Protein AF-A0AA38IYL8-F1 (afdb_monomer_lite)

Secondary structure (DSSP, 8-state):
--HHHHHHHHHT--PPSTT-------GGGSPPPPEEEEEESSTT--HHHHHHHHHHH-TTS-GGGEEEEEEEEETTEEEEEEEE-TTHHHHT-

Sequence (93 aa):
MSLEWLTQTVGSLTPFWEGAQPNVVPLAKLPRLVRATLWIPRPTVDVEVVLRRLEGQNQWVRVKKWVLFHHESASPGKLFVFGLGIDDAKIMR

Organism: NCBI:txid2755281

InterPro domains:
  IPR031961 Domain of unknown function DUF4780 [PF16012] (2-84)

Radius of gyration: 18.86 Å; chains: 1; bounding box: 43×33×44 Å

Foldseek 3Di:
DDLVVVQVVQQPDDDDDPPDGDGDDPPVPPPDWDKDKDKDQDQDDDPVNVLVVCCVVCVVDPSVQKDWLDKDRDPRTIMTIITGDPVVSVVVD

pLDDT: mean 77.33, std 10.94, range [42.19, 90.81]

Structure (mmCIF, N/CA/C/O backbone):
data_AF-A0AA38IYL8-F1
#
_entry.id   AF-A0AA38IYL8-F1
#
loop_
_atom_site.group_PDB
_atom_site.id
_atom_site.type_symbol
_atom_site.label_atom_id
_atom_site.label_alt_id
_atom_site.label_comp_id
_atom_site.label_asym_id
_atom_site.label_entity_id
_atom_site.label_seq_id
_atom_site.pdbx_PDB_ins_code
_atom_site.Cartn_x
_atom_site.Cartn_y
_atom_site.Cartn_z
_atom_site.occupancy
_atom_site.B_iso_or_equiv
_atom_site.auth_seq_id
_atom_site.auth_comp_id
_atom_site.auth_asym_id
_atom_site.auth_atom_id
_atom_site.pdbx_PDB_model_num
ATOM 1 N N . MET A 1 1 ? -11.592 16.245 13.745 1.00 58.16 1 MET A N 1
ATOM 2 C CA . MET A 1 1 ? -11.959 15.016 14.487 1.00 58.16 1 MET A CA 1
ATOM 3 C C . MET A 1 1 ? -10.874 14.748 15.520 1.00 58.16 1 MET A C 1
ATOM 5 O O . MET A 1 1 ? -9.719 14.686 15.121 1.00 58.16 1 MET A O 1
ATOM 9 N N . SER A 1 2 ? -1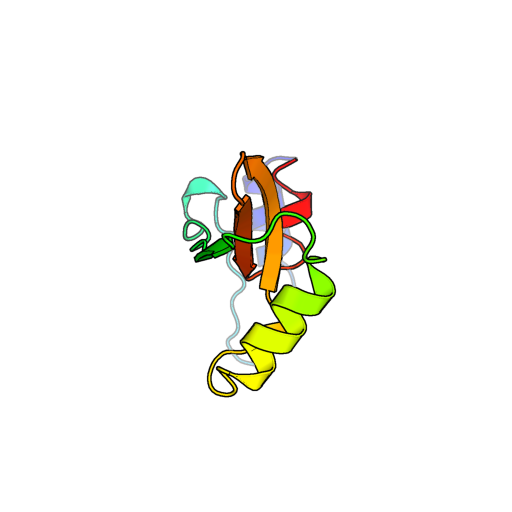1.194 14.676 16.817 1.00 80.38 2 SER A N 1
ATOM 10 C CA . SER A 1 2 ? -10.202 14.419 17.877 1.00 80.38 2 SER A CA 1
ATOM 11 C C . SER A 1 2 ? -10.038 12.914 18.141 1.00 80.38 2 SER A C 1
ATOM 13 O O . SER A 1 2 ? -10.971 12.135 17.946 1.00 80.38 2 SER A O 1
ATOM 15 N N . LEU A 1 3 ? -8.849 12.501 18.595 1.00 75.75 3 LEU A N 1
ATOM 16 C CA . LEU A 1 3 ? -8.554 11.119 19.008 1.00 75.75 3 LEU A CA 1
ATOM 17 C C . LEU A 1 3 ? -9.503 10.636 20.118 1.00 75.75 3 LEU A C 1
ATOM 19 O O . LEU A 1 3 ? -9.881 9.468 20.158 1.00 75.75 3 LEU A O 1
ATOM 23 N N . GLU A 1 4 ? -9.903 11.555 20.991 1.00 82.12 4 GLU A N 1
ATOM 24 C CA . GLU A 1 4 ? -10.809 11.310 22.108 1.00 82.12 4 GLU A CA 1
ATOM 25 C C . GLU A 1 4 ? -12.206 10.905 21.632 1.00 82.12 4 GLU A C 1
ATOM 27 O O . GLU A 1 4 ? -12.708 9.856 22.034 1.00 82.12 4 GLU A O 1
ATOM 32 N N . TRP A 1 5 ? -12.781 11.657 20.688 1.00 86.88 5 TRP A N 1
ATOM 33 C CA . TRP A 1 5 ? -14.069 11.316 20.084 1.00 86.88 5 TRP A CA 1
ATOM 34 C C . TRP A 1 5 ? -14.035 9.9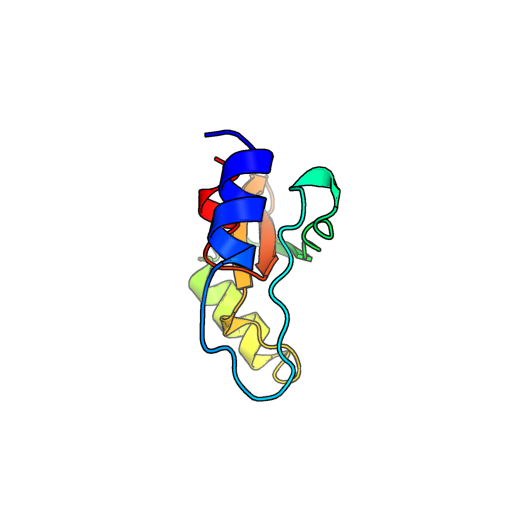39 19.403 1.00 86.88 5 TRP A C 1
ATOM 36 O O . TRP A 1 5 ? -14.958 9.140 19.567 1.00 86.88 5 TRP A O 1
ATOM 46 N N . LEU A 1 6 ? -12.954 9.627 18.677 1.00 83.50 6 LEU A N 1
ATOM 47 C CA . LEU A 1 6 ? -12.804 8.337 17.998 1.00 83.50 6 LEU A CA 1
ATOM 48 C C . LEU A 1 6 ? -12.683 7.181 19.000 1.00 83.50 6 LEU A C 1
ATOM 50 O O . LEU A 1 6 ? -13.291 6.135 18.806 1.00 83.50 6 LEU A O 1
ATOM 54 N N . THR A 1 7 ? -11.934 7.383 20.084 1.00 84.75 7 THR A N 1
ATOM 55 C CA . THR A 1 7 ? -11.765 6.389 21.155 1.00 84.75 7 THR A CA 1
ATOM 56 C C . THR A 1 7 ? -13.094 6.077 21.832 1.00 84.75 7 THR A C 1
ATOM 58 O O . THR A 1 7 ? -13.434 4.909 22.002 1.00 84.75 7 THR A O 1
ATOM 61 N N . GLN A 1 8 ? -13.878 7.109 22.148 1.00 84.81 8 GLN A N 1
ATOM 62 C CA . GLN A 1 8 ? -15.208 6.949 22.735 1.00 84.81 8 GLN A CA 1
ATOM 63 C C . GLN A 1 8 ? -16.175 6.246 21.776 1.00 84.81 8 GLN A C 1
ATOM 65 O O . GLN A 1 8 ? -16.879 5.327 22.182 1.00 84.81 8 GLN A O 1
ATOM 70 N N . THR A 1 9 ? -16.175 6.642 20.501 1.00 86.75 9 THR A N 1
ATOM 71 C CA . THR A 1 9 ? -17.068 6.073 19.481 1.00 86.75 9 THR A CA 1
ATOM 72 C C . THR A 1 9 ? -16.753 4.606 19.205 1.00 86.75 9 THR A C 1
ATOM 74 O O . THR A 1 9 ? -17.656 3.791 19.086 1.00 86.75 9 THR A O 1
ATOM 77 N N . VAL A 1 10 ? -15.473 4.245 19.108 1.00 83.75 10 VAL A N 1
ATOM 78 C CA . VAL A 1 10 ? -15.059 2.858 18.861 1.00 83.75 10 VAL A CA 1
ATOM 79 C C . VAL A 1 10 ? -15.304 1.983 20.091 1.00 83.75 10 VAL A C 1
ATOM 81 O O . VAL A 1 10 ? -15.757 0.851 19.946 1.00 83.75 10 VAL A O 1
ATOM 84 N N . GLY A 1 11 ? -15.058 2.507 21.294 1.00 79.50 11 GLY A N 1
ATOM 85 C CA . GLY A 1 11 ? -15.321 1.796 22.546 1.00 79.50 11 GLY A CA 1
ATOM 86 C C . GLY A 1 11 ? -16.808 1.566 22.840 1.00 79.50 11 GLY A C 1
ATOM 87 O O . GLY A 1 11 ? -17.129 0.664 23.607 1.00 79.50 11 GLY A O 1
ATOM 88 N N . SER A 1 12 ? -17.716 2.341 22.235 1.00 82.81 12 SER A N 1
ATOM 89 C CA . SER A 1 12 ? -19.168 2.189 22.419 1.00 82.81 12 SER A CA 1
ATOM 90 C C . SER A 1 12 ? -19.837 1.233 21.425 1.00 82.81 12 SER A C 1
ATOM 92 O O . SER A 1 12 ? -21.031 0.950 21.551 1.00 82.81 12 SER A O 1
ATOM 94 N N . LEU A 1 13 ? -19.096 0.717 20.441 1.00 82.50 13 LEU A N 1
ATOM 95 C CA . LEU A 1 13 ? -19.620 -0.246 19.477 1.00 82.50 13 LEU A CA 1
ATOM 96 C C . LEU A 1 13 ? -20.005 -1.553 20.193 1.00 82.50 13 LEU A C 1
ATOM 98 O O . LEU A 1 13 ? -19.263 -2.090 21.009 1.00 82.50 13 LEU A O 1
ATOM 102 N N . THR A 1 14 ? -21.188 -2.078 19.894 1.00 72.81 14 THR A N 1
ATOM 103 C CA . THR A 1 14 ? -21.681 -3.359 20.415 1.00 72.81 14 THR A CA 1
ATOM 104 C C . THR A 1 14 ? -22.530 -4.059 19.345 1.00 72.81 14 THR A C 1
ATOM 106 O O . THR A 1 14 ? -23.197 -3.368 18.573 1.00 72.81 14 THR A O 1
ATOM 109 N N . PRO A 1 15 ? -22.537 -5.407 19.269 1.00 65.31 15 PRO A N 1
ATOM 110 C CA . PRO A 1 15 ? -21.718 -6.356 20.019 1.00 65.31 15 PRO A CA 1
ATOM 111 C C . PRO A 1 15 ? -20.465 -6.786 19.241 1.00 65.31 15 PRO A C 1
ATOM 113 O O . PRO A 1 15 ? -20.520 -7.146 18.064 1.00 65.31 15 PRO A O 1
ATOM 116 N N . PHE A 1 16 ? -19.333 -6.801 19.936 1.00 67.75 16 PHE A N 1
ATOM 117 C CA . PHE A 1 16 ? -18.125 -7.467 19.466 1.00 67.75 16 PHE A CA 1
ATOM 118 C C . PHE A 1 16 ? -18.220 -8.975 19.726 1.00 67.75 16 PHE A C 1
ATOM 120 O O . PHE A 1 16 ? -18.817 -9.396 20.716 1.00 67.75 16 PHE A O 1
ATOM 127 N N . TRP A 1 17 ? -17.652 -9.789 18.829 1.00 74.94 17 TRP A N 1
ATOM 128 C CA . TRP A 1 17 ? -17.554 -11.244 19.013 1.00 74.94 17 TRP A CA 1
ATOM 129 C C . TRP A 1 17 ? -16.881 -11.581 20.353 1.00 74.94 17 TRP A C 1
ATOM 131 O O . TRP A 1 17 ? -16.083 -10.786 20.841 1.00 74.94 17 TRP A O 1
ATOM 141 N N . GLU A 1 18 ? -17.228 -12.722 20.958 1.00 77.19 18 GLU A N 1
ATOM 142 C CA . GLU A 1 18 ? -16.941 -13.057 22.365 1.00 77.19 18 GLU A CA 1
ATOM 143 C C . GLU A 1 18 ? -15.529 -12.649 22.831 1.00 77.19 18 GLU A C 1
ATOM 145 O O . GLU A 1 18 ? -14.522 -13.251 22.460 1.00 77.19 18 GLU A O 1
ATOM 150 N N . GLY A 1 19 ? -15.468 -11.592 23.654 1.00 69.12 19 GLY A N 1
ATOM 151 C CA . GLY A 1 19 ? -14.236 -11.085 24.267 1.00 69.12 19 GLY A CA 1
ATOM 152 C C . GLY A 1 19 ? -13.432 -10.067 23.446 1.00 69.12 19 GLY A C 1
ATOM 153 O O . GLY A 1 19 ? -12.403 -9.595 23.928 1.00 69.12 19 GLY A O 1
ATOM 154 N N . ALA A 1 20 ? -13.865 -9.688 22.242 1.00 74.38 20 ALA A N 1
ATOM 155 C CA . ALA A 1 20 ? -13.158 -8.696 21.439 1.00 74.38 20 ALA A CA 1
ATOM 156 C C . ALA A 1 20 ? -13.356 -7.273 21.994 1.00 74.38 20 ALA A C 1
ATOM 158 O O . ALA A 1 20 ? -14.474 -6.794 22.174 1.00 74.38 20 ALA A O 1
ATOM 159 N N . GLN A 1 21 ? -12.237 -6.591 22.243 1.00 75.44 21 GLN A N 1
ATOM 160 C CA . GLN A 1 21 ? -12.188 -5.199 22.686 1.00 75.44 21 GLN A CA 1
ATOM 161 C C . GLN A 1 21 ? -11.468 -4.373 21.617 1.00 75.44 21 GLN A C 1
ATOM 163 O O . GLN A 1 21 ? -10.266 -4.572 21.401 1.00 75.44 21 GLN A O 1
ATOM 168 N N . PRO A 1 22 ? -12.162 -3.474 20.904 1.00 74.88 22 PRO A N 1
ATOM 169 C CA . PRO A 1 22 ? -11.505 -2.629 19.926 1.00 74.88 22 PRO A CA 1
ATOM 170 C C . PRO A 1 22 ? -10.616 -1.613 20.651 1.00 74.88 22 PRO A C 1
ATOM 172 O O . PRO A 1 22 ? -10.989 -1.048 21.675 1.00 74.88 22 PRO A O 1
ATOM 175 N N . ASN A 1 23 ? -9.441 -1.342 20.094 1.00 76.75 23 ASN A N 1
ATOM 176 C CA . ASN A 1 23 ? -8.546 -0.318 20.614 1.00 76.75 23 ASN A CA 1
ATOM 177 C C . ASN A 1 23 ? -8.217 0.676 19.512 1.00 76.75 23 ASN A C 1
ATOM 179 O O . ASN A 1 23 ? -7.848 0.295 18.400 1.00 76.75 23 ASN A O 1
ATOM 183 N N . VAL A 1 24 ? -8.319 1.962 19.837 1.00 82.69 24 VAL A N 1
ATOM 184 C CA . VAL A 1 24 ? -7.851 3.031 18.959 1.00 82.69 24 VAL A CA 1
ATOM 185 C C . VAL A 1 24 ? -6.367 3.242 19.216 1.00 82.69 24 VAL A C 1
ATOM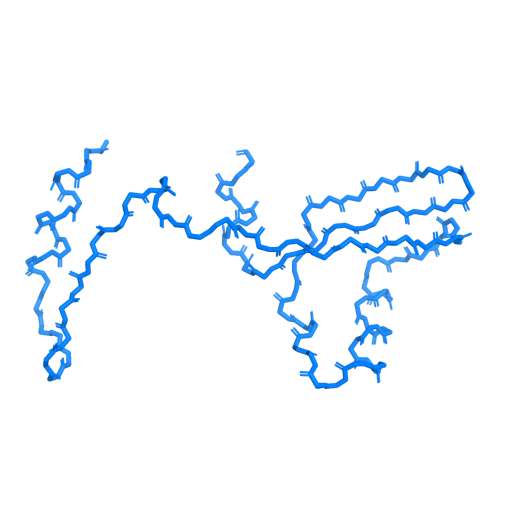 187 O O . VAL A 1 24 ? -5.941 3.512 20.339 1.00 82.69 24 VAL A O 1
ATOM 190 N N . VAL A 1 25 ? -5.566 3.113 18.162 1.00 79.25 25 VAL A N 1
ATOM 191 C CA . VAL A 1 25 ? -4.113 3.268 18.235 1.00 79.25 25 VAL A CA 1
ATOM 192 C C . VAL A 1 25 ? -3.721 4.583 17.554 1.00 79.25 25 VAL A C 1
ATOM 194 O O . VAL A 1 25 ? -4.091 4.800 16.400 1.00 79.25 25 VAL A O 1
ATOM 197 N N . PRO A 1 26 ? -2.972 5.477 18.228 1.00 74.31 26 PRO A N 1
ATOM 198 C CA . PRO A 1 26 ? -2.413 6.664 17.590 1.00 74.31 26 PRO A CA 1
ATOM 199 C C . PRO A 1 26 ? -1.501 6.286 16.421 1.00 74.31 26 PRO A C 1
ATOM 201 O O . PRO A 1 26 ? -0.719 5.344 16.539 1.00 74.31 26 PRO A O 1
ATOM 204 N N . LEU A 1 27 ? -1.507 7.081 15.348 1.00 72.44 27 LEU A N 1
ATOM 205 C CA . LEU A 1 27 ? -0.650 6.871 14.170 1.00 72.44 27 LEU A CA 1
ATOM 206 C C . LEU A 1 27 ? 0.833 6.684 14.540 1.00 72.44 27 LEU A C 1
ATOM 208 O O . LEU A 1 27 ? 1.502 5.816 13.994 1.00 72.44 27 LEU A O 1
ATOM 212 N N . ALA A 1 28 ? 1.333 7.438 15.525 1.00 74.25 28 ALA A N 1
ATOM 213 C CA . ALA A 1 28 ? 2.714 7.338 16.007 1.00 74.25 28 ALA A CA 1
ATOM 214 C C . ALA A 1 28 ? 3.063 5.988 16.669 1.00 74.25 28 ALA A C 1
ATOM 216 O O . ALA A 1 28 ? 4.241 5.661 16.796 1.00 74.25 28 ALA A O 1
ATOM 217 N N . LYS A 1 29 ? 2.057 5.224 17.112 1.00 75.88 29 LYS A N 1
ATOM 218 C CA . LYS A 1 29 ? 2.212 3.882 17.689 1.00 75.88 29 LYS A CA 1
ATOM 219 C C . LYS A 1 29 ? 1.989 2.770 16.664 1.00 75.88 29 LYS A C 1
ATOM 221 O O . LYS A 1 29 ? 2.203 1.607 17.001 1.00 75.88 29 LYS A O 1
ATOM 226 N N . LEU A 1 30 ? 1.563 3.096 15.441 1.00 74.62 30 LEU A N 1
ATOM 227 C CA . LEU A 1 30 ? 1.494 2.100 14.381 1.00 74.62 30 LEU A CA 1
ATOM 228 C C . LEU A 1 30 ? 2.918 1.669 14.002 1.00 74.62 30 LEU A C 1
ATOM 230 O O . LEU A 1 30 ? 3.816 2.515 13.912 1.00 74.62 30 LEU A O 1
ATOM 234 N N . PRO A 1 31 ? 3.155 0.362 13.794 1.00 69.38 31 PRO A N 1
ATOM 235 C CA . PRO A 1 31 ? 4.444 -0.104 13.314 1.00 69.38 31 PRO A CA 1
ATOM 236 C C . PRO A 1 31 ? 4.761 0.592 11.991 1.00 69.38 31 PRO A C 1
ATOM 238 O O . PRO A 1 31 ? 3.909 0.703 11.107 1.00 69.38 31 PRO A O 1
ATOM 241 N N . ARG A 1 32 ? 5.997 1.081 11.851 1.00 68.31 32 ARG A N 1
ATOM 242 C CA . ARG A 1 32 ? 6.442 1.664 10.584 1.00 68.31 32 ARG A CA 1
ATOM 243 C C . ARG A 1 32 ? 6.334 0.597 9.504 1.00 68.31 32 ARG A C 1
ATOM 245 O O . ARG A 1 32 ? 6.795 -0.527 9.701 1.00 68.31 32 ARG A O 1
ATOM 252 N N . LEU A 1 33 ? 5.753 0.965 8.368 1.00 69.00 33 LEU A N 1
ATOM 253 C CA . LEU A 1 33 ? 5.650 0.067 7.226 1.00 69.00 33 LEU A CA 1
ATOM 254 C C . LEU A 1 33 ? 7.044 -0.406 6.828 1.00 69.00 33 LEU A C 1
ATOM 256 O O . LEU A 1 33 ? 7.907 0.397 6.462 1.00 69.00 33 LEU A O 1
ATOM 260 N N . VAL A 1 34 ? 7.252 -1.717 6.903 1.00 71.94 34 VAL A N 1
ATOM 261 C CA . VAL A 1 34 ? 8.466 -2.345 6.395 1.00 71.94 34 VAL A CA 1
ATOM 262 C C . VAL A 1 34 ? 8.400 -2.286 4.875 1.00 71.94 34 VAL A C 1
ATOM 264 O O . VAL A 1 34 ? 7.451 -2.779 4.262 1.00 71.94 34 VAL A O 1
ATOM 267 N N . ARG A 1 35 ? 9.398 -1.638 4.275 1.00 79.88 35 ARG A N 1
ATOM 268 C CA . ARG A 1 35 ? 9.502 -1.474 2.826 1.00 79.88 35 ARG A CA 1
ATOM 269 C C . ARG A 1 35 ? 10.527 -2.450 2.269 1.00 79.88 35 ARG A C 1
ATOM 271 O O . ARG A 1 35 ? 11.592 -2.634 2.853 1.00 79.88 35 ARG A O 1
ATOM 278 N N . ALA A 1 36 ? 10.202 -3.044 1.130 1.00 82.31 36 ALA A N 1
ATOM 279 C CA . ALA A 1 36 ? 11.124 -3.824 0.325 1.00 82.31 36 ALA A CA 1
ATOM 280 C C . ALA A 1 36 ? 11.625 -2.958 -0.832 1.00 82.31 36 ALA A C 1
ATOM 282 O O . ALA A 1 36 ? 10.830 -2.421 -1.605 1.00 82.31 36 ALA A O 1
ATOM 283 N N . THR A 1 37 ? 12.943 -2.838 -0.954 1.00 84.94 37 THR A N 1
ATOM 284 C CA . THR A 1 37 ? 13.584 -2.076 -2.026 1.00 84.94 37 THR A CA 1
ATOM 285 C C . THR A 1 37 ? 14.175 -3.039 -3.044 1.00 84.94 37 THR A C 1
ATOM 287 O O . THR A 1 37 ? 14.923 -3.944 -2.680 1.00 84.94 37 THR A O 1
ATOM 290 N N . LEU A 1 38 ? 13.854 -2.837 -4.320 1.00 86.31 38 LEU A N 1
ATOM 291 C CA . LEU A 1 38 ? 14.353 -3.644 -5.425 1.00 86.31 38 LEU A CA 1
ATOM 292 C C . LEU A 1 38 ? 15.003 -2.754 -6.482 1.00 86.31 38 LEU A C 1
ATOM 294 O O . LEU A 1 38 ? 14.372 -1.840 -7.010 1.00 86.31 38 LEU A O 1
ATOM 298 N N . TRP A 1 39 ? 16.246 -3.072 -6.834 1.00 86.31 39 TRP A N 1
ATOM 299 C CA . TRP A 1 39 ? 16.943 -2.467 -7.963 1.00 86.31 39 TRP A CA 1
ATOM 300 C C . TRP A 1 39 ? 16.900 -3.390 -9.179 1.00 86.31 39 TRP A C 1
ATOM 302 O O . TRP A 1 39 ? 17.265 -4.563 -9.091 1.00 86.31 39 TRP A O 1
ATOM 312 N N . ILE A 1 40 ? 16.484 -2.856 -10.327 1.00 84.69 40 ILE A N 1
ATOM 313 C CA . ILE A 1 40 ? 16.455 -3.583 -11.596 1.00 84.69 40 ILE A CA 1
ATOM 314 C C . ILE A 1 40 ? 17.389 -2.883 -12.583 1.00 84.69 40 ILE A C 1
ATOM 316 O O . ILE A 1 40 ? 17.084 -1.779 -13.022 1.00 84.69 40 ILE A O 1
ATOM 320 N N . PRO A 1 41 ? 18.490 -3.521 -13.013 1.00 80.50 41 PRO A N 1
ATOM 321 C CA . PRO A 1 41 ? 19.494 -2.905 -13.884 1.00 80.50 41 PRO A CA 1
ATOM 322 C C . PRO A 1 41 ? 19.048 -2.770 -15.351 1.00 80.50 41 PRO A C 1
ATOM 324 O O . PRO A 1 41 ? 19.871 -2.504 -16.216 1.00 80.50 41 PRO A O 1
ATOM 327 N N . ARG A 1 42 ? 17.768 -3.017 -15.666 1.00 75.12 42 ARG A N 1
ATOM 328 C CA . ARG A 1 42 ? 17.219 -2.890 -17.021 1.00 75.12 42 ARG A CA 1
ATOM 329 C C . ARG A 1 42 ? 16.198 -1.750 -17.068 1.00 75.12 42 ARG A C 1
ATOM 331 O O . ARG A 1 42 ? 15.284 -1.739 -16.244 1.00 75.12 42 ARG A O 1
ATOM 338 N N . PRO A 1 43 ? 16.290 -0.843 -18.053 1.00 63.72 43 PRO A N 1
ATOM 339 C CA . PRO A 1 43 ? 15.550 0.420 -18.050 1.00 63.72 43 PRO A CA 1
ATOM 340 C C . PRO A 1 43 ? 14.037 0.282 -18.305 1.00 63.72 43 PRO A C 1
ATOM 342 O O . PRO A 1 43 ? 13.269 1.190 -17.998 1.00 63.72 43 PRO A O 1
ATOM 345 N N . THR A 1 44 ? 13.557 -0.842 -18.838 1.00 65.12 44 THR A N 1
ATOM 346 C CA . THR A 1 44 ? 12.179 -0.976 -19.349 1.00 65.12 44 THR A CA 1
ATOM 347 C C . THR A 1 44 ? 11.472 -2.221 -18.821 1.00 65.12 44 THR A C 1
ATOM 349 O O . THR A 1 44 ? 10.969 -3.042 -19.582 1.00 65.12 44 THR A O 1
ATOM 352 N N . VAL A 1 45 ? 11.423 -2.387 -17.498 1.00 77.44 45 VAL A N 1
ATOM 353 C CA . VAL A 1 45 ? 10.542 -3.393 -16.884 1.00 77.44 45 VAL A CA 1
ATOM 354 C C . VAL A 1 45 ? 9.353 -2.690 -16.236 1.00 77.44 45 VAL A C 1
ATOM 356 O O . VAL A 1 45 ? 9.537 -1.785 -15.423 1.00 77.44 45 VAL A O 1
ATOM 359 N N . ASP A 1 46 ? 8.149 -3.087 -16.643 1.00 85.38 46 ASP A N 1
ATOM 360 C CA . ASP A 1 46 ? 6.884 -2.667 -16.038 1.00 85.38 46 ASP A CA 1
ATOM 361 C C . ASP A 1 46 ? 6.754 -3.251 -14.622 1.00 85.38 46 ASP A C 1
ATOM 363 O O . ASP A 1 46 ? 7.141 -4.401 -14.389 1.00 85.38 46 ASP A O 1
ATOM 367 N N . VAL A 1 47 ? 6.189 -2.485 -13.687 1.00 84.62 47 VAL A N 1
ATOM 368 C CA . VAL A 1 47 ? 5.919 -2.931 -12.316 1.00 84.62 47 VAL A CA 1
ATOM 369 C C . VAL A 1 47 ? 5.117 -4.234 -12.278 1.00 84.62 47 VAL A C 1
ATOM 371 O O . VAL A 1 47 ? 5.432 -5.110 -11.473 1.00 84.62 47 VAL A O 1
ATOM 374 N N . GLU A 1 48 ? 4.144 -4.430 -13.171 1.00 86.31 48 GLU A N 1
ATOM 375 C CA . GLU A 1 48 ? 3.345 -5.663 -13.195 1.00 86.31 48 GLU A CA 1
ATOM 376 C C . GLU A 1 48 ? 4.198 -6.886 -13.544 1.00 86.31 48 GLU A C 1
ATOM 378 O O . GLU A 1 48 ? 4.049 -7.967 -12.964 1.00 86.31 48 GLU A O 1
ATOM 383 N N . VAL A 1 49 ? 5.147 -6.708 -14.466 1.00 88.44 49 VAL A N 1
ATOM 384 C CA . VAL A 1 49 ? 6.100 -7.751 -14.857 1.00 88.44 49 VAL A CA 1
ATOM 385 C C . VAL A 1 49 ? 7.051 -8.058 -13.703 1.00 88.44 49 VAL A C 1
ATOM 387 O O . VAL A 1 49 ? 7.363 -9.228 -13.469 1.00 88.44 49 VAL A O 1
ATOM 390 N N . VAL A 1 50 ? 7.491 -7.037 -12.961 1.00 88.44 50 VAL A N 1
ATOM 391 C CA . VAL A 1 50 ? 8.315 -7.207 -11.754 1.00 88.44 50 VAL A CA 1
ATOM 392 C C . VAL A 1 50 ? 7.569 -8.023 -10.704 1.00 88.44 50 VAL A C 1
ATOM 394 O O . VAL A 1 50 ? 8.085 -9.047 -10.258 1.00 88.44 50 VAL A O 1
ATOM 397 N N . LEU A 1 51 ? 6.345 -7.626 -10.352 1.00 88.19 51 LEU A N 1
ATOM 398 C CA . LEU A 1 51 ? 5.536 -8.311 -9.343 1.00 88.19 51 LEU A CA 1
ATOM 399 C C . LEU A 1 51 ? 5.245 -9.762 -9.738 1.00 88.19 51 LEU A C 1
ATOM 401 O O . LEU A 1 51 ? 5.398 -10.663 -8.915 1.00 88.19 51 LEU A O 1
ATOM 405 N N . ARG A 1 52 ? 4.910 -10.018 -11.010 1.00 88.62 52 ARG A N 1
ATOM 406 C CA . ARG A 1 52 ? 4.681 -11.381 -11.515 1.00 88.62 52 ARG A CA 1
ATOM 407 C C . ARG A 1 52 ? 5.929 -12.257 -11.399 1.00 88.62 52 ARG A C 1
ATOM 409 O O . ARG A 1 52 ? 5.821 -13.420 -11.019 1.00 88.62 52 ARG A O 1
ATOM 416 N N . ARG A 1 53 ? 7.110 -11.717 -11.723 1.00 89.75 53 ARG A N 1
ATOM 417 C CA . ARG A 1 53 ? 8.385 -12.444 -11.596 1.00 89.75 53 ARG A CA 1
ATOM 418 C C . ARG A 1 53 ? 8.720 -12.739 -10.141 1.00 89.75 53 ARG A C 1
ATOM 420 O O . ARG A 1 53 ? 9.064 -13.873 -9.830 1.00 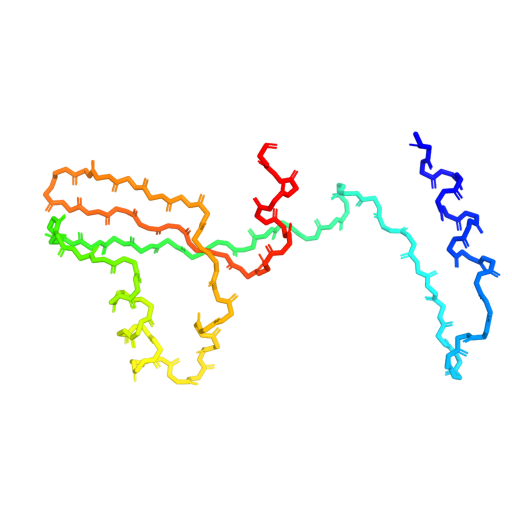89.75 53 ARG A O 1
ATOM 427 N N . LEU A 1 54 ? 8.581 -11.743 -9.268 1.00 88.94 54 LEU A N 1
ATOM 428 C CA . LEU A 1 54 ? 8.827 -11.897 -7.838 1.00 88.94 54 LEU A CA 1
ATOM 429 C C . LEU A 1 54 ? 7.906 -12.950 -7.217 1.00 88.94 54 LEU A C 1
ATOM 431 O O . LEU A 1 54 ? 8.396 -13.791 -6.473 1.00 88.94 54 LEU A O 1
ATOM 435 N N . GLU A 1 55 ? 6.616 -12.951 -7.555 1.00 89.19 55 GLU A N 1
ATOM 436 C CA . GLU A 1 55 ? 5.659 -13.965 -7.092 1.00 89.19 55 GLU A CA 1
ATOM 437 C C . GLU A 1 55 ? 6.051 -15.371 -7.576 1.00 89.19 55 GLU A C 1
ATOM 439 O O . GLU A 1 55 ? 6.061 -16.319 -6.795 1.00 89.19 55 GLU A O 1
ATOM 444 N N . GLY A 1 56 ? 6.421 -15.511 -8.855 1.00 89.25 56 GLY A N 1
ATOM 445 C CA . GLY A 1 56 ? 6.847 -16.797 -9.412 1.00 89.25 56 GLY A CA 1
ATOM 446 C C . GLY A 1 56 ? 8.119 -17.345 -8.758 1.00 89.25 56 GLY A C 1
ATOM 447 O O . GLY A 1 56 ? 8.227 -18.548 -8.540 1.00 89.25 56 GLY A O 1
ATOM 448 N N . GLN A 1 57 ? 9.064 -16.466 -8.418 1.00 90.81 57 GLN A N 1
ATOM 449 C CA . GLN A 1 57 ? 10.330 -16.822 -7.771 1.00 90.81 57 GLN A CA 1
ATOM 450 C C . GLN A 1 57 ? 10.189 -17.045 -6.259 1.00 90.81 57 GLN A C 1
ATOM 452 O O . GLN A 1 57 ? 10.967 -17.793 -5.675 1.00 90.81 57 GLN A O 1
ATOM 457 N N . ASN A 1 58 ? 9.211 -16.402 -5.618 1.00 87.25 58 ASN A N 1
ATOM 458 C CA . ASN A 1 58 ? 9.077 -16.352 -4.165 1.00 87.25 58 ASN A CA 1
ATOM 459 C C . ASN A 1 58 ? 7.658 -16.733 -3.732 1.00 87.25 58 ASN A C 1
ATOM 461 O O . ASN A 1 58 ? 6.988 -15.956 -3.064 1.00 87.25 58 ASN A O 1
ATOM 465 N N . GLN A 1 59 ? 7.209 -17.948 -4.058 1.00 83.56 59 GLN A N 1
ATOM 466 C CA . GLN A 1 59 ? 5.850 -18.424 -3.726 1.00 83.56 59 GLN A CA 1
ATOM 467 C C . GLN A 1 59 ? 5.535 -18.436 -2.216 1.00 83.56 59 GLN A C 1
ATOM 469 O O . GLN A 1 59 ? 4.377 -18.417 -1.806 1.00 83.56 59 GLN A O 1
ATOM 474 N N . TRP A 1 60 ? 6.576 -18.465 -1.383 1.00 81.31 60 TRP A N 1
ATOM 475 C CA . TRP A 1 60 ? 6.501 -18.381 0.075 1.00 81.31 60 TRP A CA 1
ATOM 476 C C . TRP A 1 60 ? 6.195 -16.962 0.583 1.00 81.31 60 TRP A C 1
ATOM 478 O O . TRP A 1 60 ? 5.760 -16.786 1.721 1.00 81.31 60 TRP A O 1
ATOM 488 N N . VAL A 1 61 ? 6.371 -15.949 -0.266 1.00 79.56 61 VAL A N 1
ATOM 489 C CA . VAL A 1 61 ? 6.066 -14.549 0.016 1.00 79.56 61 VAL A CA 1
ATOM 490 C C . VAL A 1 61 ? 4.806 -14.168 -0.755 1.00 79.56 61 VAL A C 1
ATOM 492 O O . VAL A 1 61 ? 4.709 -14.374 -1.957 1.00 79.56 61 VAL A O 1
ATOM 495 N N . ARG A 1 62 ? 3.818 -13.573 -0.075 1.00 79.94 62 ARG A N 1
ATOM 496 C CA . ARG A 1 62 ? 2.575 -13.106 -0.719 1.00 79.94 62 ARG A CA 1
ATOM 497 C C . ARG A 1 62 ? 2.807 -11.796 -1.488 1.00 79.94 62 ARG A C 1
ATOM 499 O O . ARG A 1 62 ? 2.259 -10.761 -1.103 1.00 79.94 62 ARG A O 1
ATOM 506 N N . VAL A 1 63 ? 3.619 -11.824 -2.547 1.00 83.38 63 VAL A N 1
ATOM 507 C CA . VAL A 1 63 ? 4.003 -10.641 -3.344 1.00 83.38 63 VAL A CA 1
ATOM 508 C C . VAL A 1 63 ? 2.787 -9.985 -4.005 1.00 83.38 63 VAL A C 1
ATOM 510 O O . VAL A 1 63 ? 2.739 -8.767 -4.120 1.00 83.38 63 VAL A O 1
ATOM 513 N N . LYS A 1 64 ? 1.723 -10.736 -4.311 1.00 77.25 64 LYS A N 1
ATOM 514 C CA . LYS A 1 64 ? 0.423 -10.176 -4.754 1.00 77.25 64 LYS A CA 1
ATOM 515 C C . LYS A 1 64 ? -0.206 -9.144 -3.807 1.00 77.25 64 LYS A C 1
ATOM 517 O O . LYS A 1 64 ? -1.096 -8.413 -4.226 1.00 77.25 64 LYS A O 1
ATOM 522 N N . LYS A 1 65 ? 0.197 -9.104 -2.533 1.00 76.88 65 LYS A N 1
ATOM 523 C CA . LYS A 1 65 ? -0.278 -8.109 -1.553 1.00 76.88 65 LYS A CA 1
ATOM 524 C C . LYS A 1 65 ? 0.615 -6.870 -1.471 1.00 76.88 65 LYS A C 1
ATOM 526 O O . LYS A 1 65 ? 0.356 -5.990 -0.651 1.00 76.88 65 LYS A O 1
ATOM 531 N N . TRP A 1 66 ? 1.690 -6.835 -2.252 1.00 84.75 66 TRP A N 1
ATOM 532 C CA . TRP A 1 66 ? 2.625 -5.726 -2.265 1.00 84.75 66 TRP A CA 1
ATOM 533 C C . TRP A 1 66 ? 2.055 -4.585 -3.094 1.00 84.75 66 TRP A C 1
ATOM 535 O O . TRP A 1 66 ? 1.451 -4.788 -4.145 1.00 84.75 66 TRP A O 1
ATOM 545 N N . VAL A 1 67 ? 2.280 -3.374 -2.611 1.00 83.44 67 VAL A N 1
ATOM 546 C CA . VAL A 1 67 ? 1.842 -2.133 -3.237 1.00 83.44 67 VAL A CA 1
ATOM 547 C C . VAL A 1 67 ? 3.076 -1.318 -3.570 1.00 83.44 67 VAL A C 1
ATOM 549 O O . VAL A 1 67 ? 4.014 -1.256 -2.773 1.00 83.44 67 VAL A O 1
ATOM 552 N N . LEU A 1 68 ? 3.095 -0.713 -4.756 1.00 85.00 68 LEU A N 1
ATOM 553 C CA . LEU A 1 68 ? 4.172 0.181 -5.160 1.00 85.00 68 LEU A CA 1
ATOM 554 C C . LEU A 1 68 ? 4.021 1.528 -4.442 1.00 85.00 68 LEU A C 1
ATOM 556 O O . LEU A 1 68 ? 3.057 2.253 -4.679 1.00 85.00 68 LEU A O 1
ATOM 560 N N . PHE A 1 69 ? 4.990 1.874 -3.598 1.00 82.56 69 PHE A N 1
ATOM 561 C CA . PHE A 1 69 ? 5.042 3.167 -2.907 1.00 82.56 69 PHE A CA 1
ATOM 562 C C . PHE A 1 69 ? 5.814 4.209 -3.707 1.00 82.56 69 PHE A C 1
ATOM 564 O O . PHE A 1 69 ? 5.448 5.382 -3.720 1.00 82.56 69 PHE A O 1
ATOM 571 N N . HIS A 1 70 ? 6.898 3.790 -4.354 1.00 83.69 70 HIS A N 1
ATOM 572 C CA . HIS A 1 70 ? 7.766 4.685 -5.100 1.00 83.69 70 HIS A CA 1
ATOM 573 C C . HIS A 1 70 ? 8.483 3.927 -6.213 1.00 83.69 70 HIS A C 1
ATOM 575 O O . HIS A 1 70 ? 8.830 2.754 -6.055 1.00 83.69 70 HIS A O 1
ATOM 581 N N . HIS A 1 71 ? 8.723 4.615 -7.324 1.00 86.69 71 HIS A N 1
ATOM 582 C CA . HIS A 1 71 ? 9.630 4.148 -8.354 1.00 86.69 71 HIS A CA 1
ATOM 583 C C . HIS A 1 71 ? 10.422 5.318 -8.928 1.00 86.69 71 HIS A C 1
ATOM 585 O O . HIS A 1 71 ? 9.895 6.417 -9.097 1.00 86.69 71 HIS A O 1
ATOM 591 N N . GLU A 1 72 ? 11.671 5.052 -9.281 1.00 87.12 72 GLU A N 1
ATOM 592 C CA . GLU A 1 72 ? 12.563 6.026 -9.896 1.00 87.12 72 GLU A CA 1
ATOM 593 C C . GLU A 1 72 ? 13.280 5.371 -11.073 1.00 87.12 72 GLU A C 1
ATOM 595 O O . GLU A 1 72 ? 13.716 4.220 -10.993 1.00 87.12 72 GLU A O 1
ATOM 600 N N . SER A 1 73 ? 13.381 6.099 -12.185 1.00 81.69 73 SER A N 1
ATOM 601 C CA . SER A 1 73 ? 14.234 5.687 -13.300 1.00 81.69 73 SER A CA 1
ATOM 602 C C . SER A 1 73 ? 15.596 6.330 -13.112 1.00 81.69 73 SER A C 1
ATOM 604 O O . SER A 1 73 ? 15.711 7.546 -13.209 1.00 81.69 73 SER A O 1
ATOM 606 N N . ALA A 1 74 ? 16.616 5.520 -12.854 1.00 71.44 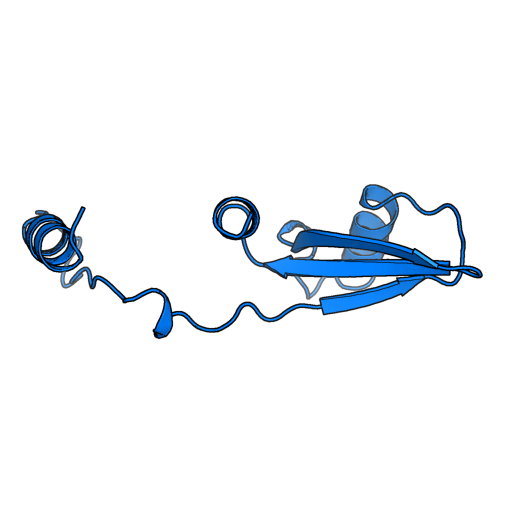74 ALA A N 1
ATOM 607 C CA . ALA A 1 74 ? 17.971 5.989 -12.608 1.00 71.44 74 ALA A CA 1
ATOM 608 C C . ALA A 1 74 ? 18.918 5.194 -13.502 1.00 71.44 74 ALA A C 1
ATOM 610 O O . ALA A 1 74 ? 19.097 4.005 -13.281 1.00 71.44 74 ALA A O 1
ATOM 611 N N . SER A 1 75 ? 19.506 5.817 -14.528 1.00 70.56 75 SER A N 1
ATOM 612 C CA . SER A 1 75 ? 20.427 5.127 -15.447 1.00 70.56 75 SER A CA 1
ATOM 613 C C . SER A 1 75 ? 21.559 4.442 -14.660 1.00 70.56 75 SER A C 1
ATOM 615 O O . SER A 1 75 ? 22.191 5.115 -13.845 1.00 70.56 75 SER A O 1
ATOM 617 N N . PRO A 1 76 ? 21.830 3.133 -14.848 1.00 76.00 76 PRO A N 1
ATOM 618 C CA . PRO A 1 76 ? 21.369 2.246 -15.930 1.00 76.00 76 PRO A CA 1
ATOM 619 C C . PRO A 1 76 ? 20.090 1.418 -15.647 1.00 76.00 76 PRO A C 1
ATOM 621 O O . PRO A 1 76 ? 19.764 0.515 -16.413 1.00 76.00 76 PRO A O 1
ATOM 624 N N . GLY A 1 77 ? 19.361 1.670 -14.562 1.00 81.25 77 GLY A N 1
ATOM 625 C CA . GLY A 1 77 ? 18.246 0.846 -14.095 1.00 81.25 77 GLY A CA 1
ATOM 626 C C . GLY A 1 77 ? 17.014 1.595 -13.573 1.00 81.25 77 GLY A C 1
ATOM 627 O O . GLY A 1 77 ? 16.698 2.724 -13.954 1.00 81.25 77 GLY A O 1
ATOM 628 N N . LYS A 1 78 ? 16.258 0.895 -12.727 1.00 86.00 78 LYS A N 1
ATOM 629 C CA . LYS A 1 78 ? 15.052 1.376 -12.052 1.00 86.00 78 LYS A CA 1
ATOM 630 C C . LYS A 1 78 ? 15.024 0.899 -10.608 1.00 86.00 78 LYS A C 1
ATOM 632 O O . LYS A 1 78 ? 15.275 -0.277 -10.333 1.00 86.00 78 LYS A O 1
ATOM 637 N N . LEU A 1 79 ? 14.662 1.805 -9.710 1.00 86.69 79 LEU A N 1
ATOM 638 C CA . LEU A 1 79 ? 14.376 1.521 -8.312 1.00 86.69 79 LEU A CA 1
ATOM 639 C C . LEU A 1 79 ? 12.872 1.314 -8.138 1.00 86.69 79 LEU A C 1
ATOM 641 O O . LEU A 1 79 ? 12.081 2.132 -8.604 1.00 86.69 79 LEU A O 1
ATOM 645 N N . PHE A 1 80 ? 12.486 0.262 -7.424 1.00 88.31 80 PHE A N 1
ATOM 646 C CA . PHE A 1 80 ? 11.119 0.044 -6.964 1.00 88.31 80 PHE A CA 1
ATOM 647 C C . PHE A 1 80 ? 11.107 -0.101 -5.447 1.00 88.31 80 PHE A C 1
ATOM 649 O O . PHE A 1 80 ? 11.914 -0.835 -4.875 1.00 88.31 80 PHE A O 1
ATOM 656 N N . VAL A 1 81 ? 10.168 0.577 -4.796 1.00 87.88 81 VAL A N 1
ATOM 657 C CA . VAL A 1 81 ? 9.933 0.472 -3.357 1.00 87.88 81 VAL A CA 1
ATOM 658 C C . VAL A 1 81 ? 8.522 -0.046 -3.146 1.00 87.88 81 VAL A C 1
ATOM 660 O O . VAL A 1 81 ? 7.543 0.622 -3.486 1.00 87.88 81 VAL A O 1
ATOM 663 N N . PHE A 1 82 ? 8.429 -1.239 -2.572 1.00 86.44 82 PHE A N 1
ATOM 664 C CA . PHE A 1 82 ? 7.177 -1.916 -2.272 1.00 86.44 82 PHE A CA 1
ATOM 665 C C . PHE A 1 82 ? 6.914 -1.942 -0.767 1.00 86.44 82 PHE A C 1
ATOM 667 O O . PHE A 1 82 ? 7.842 -1.934 0.040 1.00 86.44 82 PHE A O 1
ATOM 674 N N . GLY A 1 83 ? 5.646 -2.014 -0.382 1.00 81.12 83 GLY A N 1
ATOM 675 C CA . GLY A 1 83 ? 5.220 -2.234 0.999 1.00 81.12 83 GLY A CA 1
ATOM 676 C C . GLY A 1 83 ? 3.951 -3.078 1.051 1.00 81.12 83 GLY A C 1
ATOM 677 O O . GLY A 1 83 ? 3.313 -3.319 0.027 1.00 81.12 83 GLY A O 1
ATOM 678 N N . LEU A 1 84 ? 3.593 -3.545 2.243 1.00 72.88 84 LEU A N 1
ATOM 679 C CA . LEU A 1 84 ? 2.351 -4.277 2.484 1.00 72.88 84 LEU A CA 1
ATOM 680 C C . LEU A 1 84 ? 1.264 -3.292 2.930 1.00 72.88 84 LEU A C 1
ATOM 682 O O . LEU A 1 84 ? 1.499 -2.553 3.877 1.00 72.88 84 LEU A O 1
ATOM 686 N N . GLY A 1 85 ? 0.099 -3.309 2.270 1.00 63.34 85 GLY A N 1
ATOM 687 C CA . GLY A 1 85 ? -1.068 -2.492 2.645 1.00 63.34 85 GLY A CA 1
ATOM 688 C C . GLY A 1 85 ? -1.590 -1.611 1.504 1.00 63.34 85 GLY A C 1
ATOM 689 O O . GLY A 1 85 ? -0.929 -0.663 1.090 1.00 63.34 85 GLY A O 1
ATOM 690 N N . ILE A 1 86 ? -2.789 -1.926 0.993 1.00 53.62 86 ILE A N 1
ATOM 691 C CA . ILE A 1 86 ? -3.483 -1.181 -0.083 1.00 53.62 86 ILE A CA 1
ATOM 692 C C . ILE A 1 86 ? -3.950 0.206 0.374 1.00 53.62 86 ILE A C 1
ATOM 694 O O . ILE A 1 86 ? -3.940 1.146 -0.423 1.00 53.62 86 ILE A O 1
ATOM 698 N N . ASP A 1 87 ? -4.310 0.348 1.648 1.00 51.66 87 ASP A N 1
ATOM 699 C CA . ASP A 1 87 ? -4.895 1.587 2.167 1.00 51.66 87 ASP A CA 1
ATOM 700 C C . ASP A 1 87 ? -3.853 2.539 2.771 1.00 51.66 87 ASP A C 1
ATOM 702 O O . ASP A 1 87 ? -4.019 3.757 2.701 1.00 51.66 87 ASP A O 1
ATOM 706 N N . ASP A 1 88 ? -2.714 2.021 3.236 1.00 53.09 88 ASP A N 1
ATOM 707 C CA . ASP A 1 88 ? -1.634 2.851 3.779 1.00 53.09 88 ASP A CA 1
ATOM 708 C C . ASP A 1 88 ? -0.972 3.738 2.711 1.00 53.09 88 ASP A C 1
ATOM 710 O O . ASP A 1 88 ? -0.533 4.855 2.990 1.00 53.09 88 ASP A O 1
ATOM 714 N N . ALA A 1 89 ? -0.949 3.275 1.456 1.00 50.16 89 ALA A N 1
ATOM 715 C CA . ALA A 1 89 ? -0.420 4.035 0.325 1.00 50.16 89 ALA A CA 1
ATOM 716 C C . ALA A 1 89 ? -1.267 5.275 -0.027 1.00 50.16 89 ALA A C 1
ATOM 718 O O . ALA A 1 89 ? -0.752 6.209 -0.642 1.00 50.16 89 ALA A O 1
ATOM 719 N N 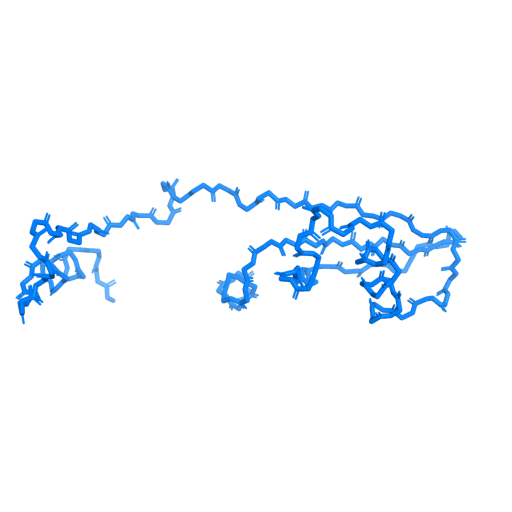. LYS A 1 90 ? -2.554 5.299 0.353 1.00 51.38 90 LYS A N 1
ATOM 720 C CA . LYS A 1 90 ? -3.463 6.434 0.112 1.00 51.38 90 LYS A CA 1
ATOM 721 C C . LYS A 1 90 ? -3.422 7.477 1.230 1.00 51.38 90 LYS A C 1
ATOM 723 O O . LYS A 1 90 ? -3.695 8.638 0.962 1.00 51.38 90 LYS A O 1
ATOM 728 N N . ILE A 1 91 ? -3.084 7.072 2.455 1.00 49.50 91 ILE A N 1
ATOM 729 C CA . ILE A 1 91 ? -3.077 7.941 3.646 1.00 49.50 91 ILE A CA 1
ATOM 730 C C . ILE A 1 91 ? -1.772 8.756 3.759 1.00 49.50 91 ILE A C 1
ATOM 732 O O . ILE A 1 91 ? -1.748 9.789 4.418 1.00 49.50 91 ILE A O 1
ATOM 736 N N . MET A 1 92 ? -0.685 8.321 3.108 1.00 47.78 92 MET A N 1
ATOM 737 C CA . MET A 1 92 ? 0.634 8.976 3.173 1.00 47.78 92 MET A CA 1
ATOM 738 C C . MET A 1 92 ? 0.978 9.865 1.959 1.00 47.78 92 MET A C 1
ATOM 740 O O . MET A 1 92 ? 2.156 10.163 1.756 1.00 47.78 92 MET A O 1
ATOM 744 N N . ARG A 1 93 ? -0.009 10.245 1.136 1.00 42.19 93 ARG A N 1
ATOM 745 C CA . ARG A 1 93 ? 0.159 11.206 0.032 1.00 42.19 93 ARG A CA 1
ATOM 746 C C . ARG A 1 93 ? -0.316 12.596 0.422 1.00 42.19 93 ARG A C 1
ATOM 748 O O . ARG A 1 93 ? -1.360 12.676 1.100 1.00 42.19 93 ARG A O 1
#